Protein AF-A0A941EYW9-F1 (afdb_monomer_lite)

Foldseek 3Di:
DDDDDDDPDDPDDDPDPDPQPDAPCVVLVVLVVVLCCVLVVVVVVCVVPVHPPVVSVVSNVVSVVVSVVCCCVVPVVLVVQLVVQVVCVVVVNLPDARDQPDPYPSNVVRVVSNVVSVVSVVVVVVVVVVVVVVVVVVVVVVVVVVVVVD

Sequence (150 aa):
MSDGPARRRNPGKSPWGGARPFSIKTKLGALVVISVLITTGLSMIAVRTETELRFITVFSMIATLLITQFVAHSLTAPLDDMNAVARSISHGDYTRRVRENRRDELGDLAQTINAMADELEAQDRQRKELVANVSHELRTPIAGLRAVLE

pLDDT: mean 83.02, std 13.72, range [43.94, 97.94]

InterPro domains:
  IPR003660 HAMP domain [PF00672] (70-122)
  IPR003660 HAMP domain [PS50885] (73-125)
  IPR003660 HAMP domain [SM00304] (73-125)
  IPR003661 Signal transduction histidine kinase, dimerisation/phosphoacceptor domain [PF00512] (126-150)
  IPR003661 Signal transduction histidine kinase, dimerisation/phosphoacceptor domain [cd00082] (124-150)
  IPR036097 Signal transduction histidine kinase, dimerisation/phosphoacceptor domain superfamily [SSF47384] (109-149)
  IPR050398 Heme sensor protein HssS/ArlS-like [PTHR45528] (49-146)

Secondary structure (DSSP, 8-state):
--PPP---------SS----TT-HHHHHHHHHHHHHHHHHHHHHHHHHTT--THHHHHHHHHHHHHHHHHHIIIIIHHHHHHHHHHHHHHTT-TT--------SHHHHHHHHHHHHHHHHHHHHHHHHHHHHHHHHHHHHHHHHHHHTT-

Radius of gyration: 28.98 Å; chains: 1; bounding box: 73×26×86 Å

Structure (mmCIF, N/CA/C/O backbone):
data_AF-A0A941EYW9-F1
#
_entry.id   AF-A0A941EYW9-F1
#
loop_
_atom_site.group_PDB
_atom_site.id
_atom_site.type_symbol
_atom_site.label_atom_id
_atom_site.label_alt_id
_atom_site.label_comp_id
_atom_site.label_asym_id
_atom_site.label_entity_id
_atom_site.label_seq_id
_atom_site.pdbx_PDB_ins_code
_atom_site.Cartn_x
_atom_site.Cartn_y
_atom_site.Cartn_z
_atom_site.occupancy
_atom_site.B_iso_or_equiv
_atom_site.auth_seq_id
_atom_site.auth_comp_id
_atom_site.auth_asym_id
_atom_site.auth_atom_id
_atom_site.pdbx_PDB_model_num
ATOM 1 N N . MET A 1 1 ? -1.259 -17.499 44.584 1.00 43.94 1 MET A N 1
ATOM 2 C CA . MET A 1 1 ? -0.166 -17.360 43.599 1.00 43.94 1 MET A CA 1
ATOM 3 C C . MET A 1 1 ? -0.806 -17.447 42.222 1.00 43.94 1 MET A C 1
ATOM 5 O O . MET A 1 1 ? -1.260 -18.524 41.877 1.00 43.94 1 MET A O 1
ATOM 9 N N . SER A 1 2 ? -0.973 -16.327 41.517 1.00 46.50 2 SER A N 1
ATOM 10 C CA . SER A 1 2 ? -1.611 -16.276 40.193 1.00 46.50 2 SER A CA 1
ATOM 11 C C . SER A 1 2 ? -0.637 -15.623 39.226 1.00 46.50 2 SER A C 1
ATOM 13 O O . SER A 1 2 ? -0.130 -14.540 39.518 1.00 46.50 2 SER A O 1
ATOM 15 N N . ASP A 1 3 ? -0.372 -16.311 38.121 1.00 53.38 3 ASP A N 1
ATOM 16 C CA . ASP A 1 3 ? 0.538 -15.905 37.057 1.00 53.38 3 ASP A CA 1
ATOM 17 C C . ASP A 1 3 ? 0.177 -14.524 36.493 1.00 53.38 3 ASP A C 1
ATOM 19 O O . ASP A 1 3 ? -0.973 -14.243 36.156 1.00 53.38 3 ASP A O 1
ATOM 23 N N . GLY A 1 4 ? 1.179 -13.647 36.410 1.00 58.06 4 GLY A N 1
ATOM 24 C CA . GLY A 1 4 ? 1.069 -12.345 35.754 1.00 58.06 4 GLY A CA 1
ATOM 25 C C . GLY A 1 4 ? 1.233 -12.471 34.233 1.00 58.06 4 GLY A C 1
ATOM 26 O O . GLY A 1 4 ? 1.948 -13.359 33.764 1.00 58.06 4 GLY A O 1
ATOM 27 N N . PRO A 1 5 ? 0.618 -11.585 33.429 1.00 58.62 5 PRO A N 1
ATOM 28 C CA . PRO A 1 5 ? 0.673 -11.699 31.980 1.00 58.62 5 PRO A CA 1
ATOM 29 C C . PRO A 1 5 ? 2.080 -11.390 31.456 1.00 58.62 5 PRO A C 1
ATOM 31 O O . PRO A 1 5 ? 2.690 -10.363 31.769 1.00 58.62 5 PRO A O 1
ATOM 34 N N . ALA A 1 6 ? 2.584 -12.298 30.621 1.00 55.84 6 ALA A N 1
ATOM 35 C CA . ALA A 1 6 ? 3.850 -12.179 29.919 1.00 55.84 6 ALA A CA 1
ATOM 36 C C . ALA A 1 6 ? 3.881 -10.899 29.064 1.00 55.84 6 ALA A C 1
ATOM 38 O O . ALA A 1 6 ? 3.272 -10.821 27.995 1.00 55.84 6 ALA A O 1
ATOM 39 N N . ARG A 1 7 ? 4.632 -9.886 29.518 1.00 61.47 7 ARG A N 1
ATOM 40 C CA . ARG A 1 7 ? 5.001 -8.727 28.698 1.00 61.47 7 ARG A CA 1
ATOM 41 C C . ARG A 1 7 ? 5.787 -9.226 27.487 1.00 61.47 7 ARG A C 1
ATOM 43 O O . ARG A 1 7 ? 6.941 -9.634 27.622 1.00 61.47 7 ARG A O 1
ATOM 50 N N . ARG A 1 8 ? 5.177 -9.180 26.298 1.00 66.38 8 ARG A N 1
ATOM 51 C CA . ARG A 1 8 ? 5.889 -9.391 25.034 1.00 66.38 8 ARG A CA 1
ATOM 52 C C . ARG A 1 8 ? 6.980 -8.330 24.920 1.00 66.38 8 ARG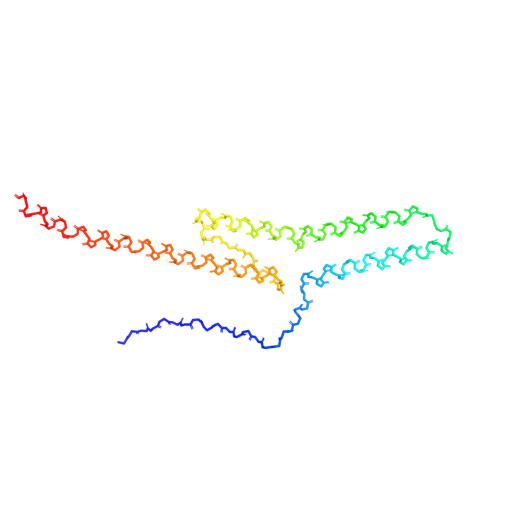 A C 1
ATOM 54 O O . ARG A 1 8 ? 6.726 -7.137 24.789 1.00 66.38 8 ARG A O 1
ATOM 61 N N . ARG A 1 9 ? 8.213 -8.801 25.061 1.00 57.66 9 ARG A N 1
ATOM 62 C CA . ARG A 1 9 ? 9.449 -8.034 24.979 1.00 57.66 9 ARG A CA 1
ATOM 63 C C . ARG A 1 9 ? 9.558 -7.493 23.553 1.00 57.66 9 ARG A C 1
ATOM 65 O O . ARG A 1 9 ? 9.705 -8.277 22.623 1.00 57.66 9 ARG A O 1
ATOM 72 N N . ASN A 1 10 ? 9.451 -6.179 23.383 1.00 53.59 10 ASN A N 1
ATOM 73 C CA . ASN A 1 10 ? 9.690 -5.520 22.103 1.00 53.59 10 ASN A CA 1
ATOM 74 C C . ASN A 1 10 ? 11.209 -5.569 21.828 1.00 53.59 10 ASN A C 1
ATOM 76 O O . ASN A 1 10 ? 11.962 -4.965 22.602 1.00 53.59 10 ASN A O 1
ATOM 80 N N . PRO A 1 11 ? 11.705 -6.338 20.840 1.00 53.22 11 PRO A N 1
ATOM 81 C CA . PRO A 1 11 ? 13.136 -6.429 20.595 1.00 53.22 11 PRO A CA 1
ATOM 82 C C . PRO A 1 11 ? 13.623 -5.100 20.014 1.00 53.22 11 PRO A C 1
ATOM 84 O O . PRO A 1 11 ? 13.008 -4.519 19.122 1.00 53.22 11 PRO A O 1
ATOM 87 N N . GLY A 1 12 ? 14.706 -4.591 20.598 1.00 50.25 12 GLY A N 1
ATOM 88 C CA . GLY A 1 12 ? 15.201 -3.239 20.384 1.00 50.25 12 GLY A CA 1
ATOM 89 C C . GLY A 1 12 ? 15.432 -2.882 18.917 1.00 50.25 12 GLY A C 1
ATOM 90 O O . GLY A 1 12 ? 15.950 -3.669 18.127 1.00 50.25 12 GLY A O 1
ATOM 91 N N . LYS A 1 13 ? 15.107 -1.630 18.585 1.00 57.91 13 LYS A N 1
ATOM 92 C CA . LYS A 1 13 ? 15.633 -0.956 17.398 1.00 57.91 13 LYS A CA 1
ATOM 93 C C . LYS A 1 13 ? 17.157 -0.889 17.551 1.00 57.91 13 LYS A C 1
ATOM 95 O O . LYS A 1 13 ? 17.657 -0.234 18.463 1.00 57.91 13 LYS A O 1
ATOM 100 N N . SER A 1 14 ? 17.888 -1.616 16.711 1.00 57.66 14 SER A N 1
ATOM 101 C CA . SER A 1 14 ? 19.353 -1.611 16.703 1.00 57.66 14 SER A CA 1
ATOM 102 C C . SER A 1 14 ? 19.902 -0.221 16.323 1.00 57.66 14 SER A C 1
ATOM 104 O O . SER A 1 14 ? 19.340 0.400 15.420 1.00 57.66 14 SER A O 1
ATOM 106 N N . PRO A 1 15 ? 21.014 0.260 16.922 1.00 51.81 15 PRO A N 1
ATOM 107 C CA . PRO A 1 15 ? 21.576 1.597 16.653 1.00 51.81 15 PRO A CA 1
ATOM 108 C C . PRO A 1 15 ? 22.239 1.736 15.276 1.00 51.81 15 PRO A C 1
ATOM 110 O O . PRO A 1 15 ? 22.499 2.841 14.809 1.00 51.81 15 PRO A O 1
ATOM 113 N N . TRP A 1 16 ? 22.530 0.614 14.623 1.00 50.59 16 TRP A N 1
ATOM 114 C CA . TRP A 1 16 ? 23.154 0.572 13.310 1.00 50.59 16 TRP A CA 1
ATOM 115 C C . TRP A 1 16 ? 22.047 0.469 12.267 1.00 50.59 16 TRP A C 1
ATOM 117 O O . TRP A 1 16 ? 21.485 -0.606 12.051 1.00 50.59 16 TRP A O 1
ATOM 127 N N . GLY A 1 17 ? 21.701 1.605 11.659 1.00 53.56 17 GLY A N 1
ATOM 128 C CA . GLY A 1 17 ? 20.811 1.690 10.504 1.00 53.56 17 GLY A CA 1
ATOM 129 C C . GLY A 1 17 ? 21.441 1.006 9.294 1.00 53.56 17 GLY A C 1
ATOM 130 O O . GLY A 1 17 ? 21.933 1.665 8.385 1.00 53.56 17 GLY A O 1
ATOM 131 N N . GLY A 1 18 ? 21.463 -0.326 9.306 1.00 53.12 18 GLY A N 1
ATOM 132 C CA . GLY A 1 18 ? 21.821 -1.130 8.152 1.00 53.12 18 GLY A CA 1
ATOM 133 C C . GLY A 1 18 ? 20.801 -0.855 7.060 1.00 53.12 18 GLY A C 1
ATOM 134 O O . GLY A 1 18 ? 19.617 -1.152 7.228 1.00 53.12 18 GLY A O 1
ATOM 135 N N . ALA A 1 19 ? 21.248 -0.247 5.962 1.00 54.91 19 ALA A N 1
ATOM 136 C CA . ALA A 1 19 ? 20.441 -0.100 4.766 1.00 54.91 19 ALA A CA 1
ATOM 137 C C . ALA A 1 19 ? 19.866 -1.477 4.415 1.00 54.91 19 ALA A C 1
ATOM 139 O O . ALA A 1 19 ? 20.610 -2.407 4.099 1.00 54.91 19 ALA A O 1
ATOM 140 N N . ARG A 1 20 ? 18.542 -1.634 4.537 1.00 66.75 20 ARG A N 1
ATOM 141 C CA . ARG A 1 20 ? 17.876 -2.879 4.162 1.00 66.75 20 ARG A CA 1
ATOM 142 C C . ARG A 1 20 ? 18.191 -3.111 2.682 1.00 66.75 20 ARG A C 1
ATOM 144 O O . ARG A 1 20 ? 17.820 -2.261 1.869 1.00 66.75 20 ARG A O 1
ATOM 151 N N . PRO A 1 21 ? 18.848 -4.223 2.304 1.00 56.88 21 PRO A N 1
ATOM 152 C CA . PRO A 1 21 ? 19.382 -4.400 0.950 1.00 56.88 21 PRO A CA 1
ATOM 153 C C . PRO A 1 21 ? 18.301 -4.381 -0.146 1.00 56.88 21 PRO A C 1
ATOM 155 O O 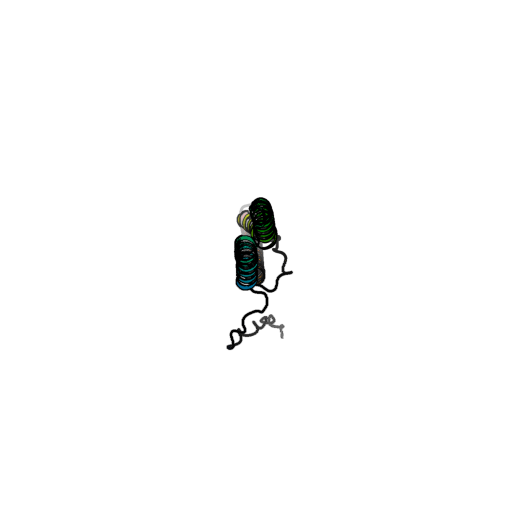. PRO A 1 21 ? 18.617 -4.222 -1.318 1.00 56.88 21 PRO A O 1
ATOM 158 N N . PHE A 1 22 ? 17.020 -4.486 0.228 1.00 65.06 22 PHE A N 1
ATOM 159 C CA . PHE A 1 22 ? 15.878 -4.523 -0.685 1.00 65.06 22 PHE A CA 1
ATOM 160 C C . PHE A 1 22 ? 14.846 -3.409 -0.456 1.00 65.06 22 PHE A C 1
ATOM 162 O O . PHE A 1 22 ? 13.665 -3.629 -0.720 1.00 65.06 22 PHE A O 1
ATOM 169 N N . SER A 1 23 ? 15.277 -2.223 -0.010 1.00 79.56 23 SER A N 1
ATOM 170 C CA . SER A 1 23 ? 14.434 -1.016 -0.005 1.00 79.56 23 SER A CA 1
ATOM 171 C C . SER A 1 23 ? 13.764 -0.790 -1.366 1.00 79.56 23 SER A C 1
ATOM 173 O O . SER A 1 23 ? 14.387 -0.936 -2.426 1.00 79.56 23 SER A O 1
ATOM 175 N N . ILE A 1 24 ? 12.491 -0.395 -1.350 1.00 82.50 24 ILE A N 1
ATOM 176 C CA . ILE A 1 24 ? 11.732 -0.089 -2.565 1.00 82.50 24 ILE A CA 1
ATOM 177 C C . ILE A 1 24 ? 12.350 1.080 -3.338 1.00 82.50 24 ILE A C 1
ATOM 179 O O . ILE A 1 24 ? 12.340 1.085 -4.569 1.00 82.50 24 ILE A O 1
ATOM 183 N N . LYS A 1 25 ? 12.981 2.019 -2.619 1.00 79.12 25 LYS A N 1
ATOM 184 C CA . LYS A 1 25 ? 13.712 3.153 -3.196 1.00 79.12 25 LYS A CA 1
ATOM 185 C C . LYS A 1 25 ? 14.912 2.673 -4.005 1.00 79.12 25 LYS A C 1
ATOM 187 O O . LYS A 1 25 ? 15.113 3.140 -5.121 1.00 79.12 25 LYS A O 1
ATOM 192 N N . THR A 1 26 ? 15.663 1.700 -3.485 1.00 83.50 26 THR A N 1
ATOM 193 C CA . THR A 1 26 ? 16.819 1.117 -4.183 1.00 83.50 26 THR A CA 1
ATOM 194 C C . THR A 1 26 ? 16.393 0.396 -5.458 1.00 83.50 26 THR A C 1
ATOM 196 O O . THR A 1 26 ? 17.031 0.563 -6.492 1.00 83.50 26 THR A O 1
ATOM 199 N N . LYS A 1 27 ? 15.286 -0.360 -5.420 1.00 82.62 27 LYS A N 1
ATOM 200 C CA . LYS A 1 27 ? 14.757 -1.061 -6.602 1.00 82.62 27 LYS A CA 1
ATOM 201 C C . LYS A 1 27 ? 14.312 -0.090 -7.698 1.00 82.62 27 LYS A C 1
ATOM 203 O O . LYS A 1 27 ? 14.696 -0.267 -8.850 1.00 82.62 27 LYS A O 1
ATOM 208 N N . LEU A 1 28 ? 13.548 0.945 -7.339 1.00 83.38 28 LEU A N 1
ATOM 209 C CA . LEU A 1 28 ? 13.124 1.986 -8.281 1.00 83.38 28 LEU A CA 1
ATOM 210 C C . LEU A 1 28 ? 14.315 2.755 -8.855 1.00 83.38 28 LEU A C 1
ATOM 212 O O . LEU A 1 28 ? 14.399 2.939 -10.066 1.00 83.38 28 LEU A O 1
ATOM 216 N N . GLY A 1 29 ? 15.247 3.170 -7.995 1.00 83.25 29 GLY A N 1
ATOM 217 C CA . GLY A 1 29 ? 16.442 3.900 -8.408 1.00 83.25 29 GLY A CA 1
ATOM 218 C C . GLY A 1 29 ? 17.298 3.089 -9.378 1.00 83.25 29 GLY A C 1
ATOM 219 O O . GLY A 1 29 ? 17.647 3.589 -10.442 1.00 83.25 29 GLY A O 1
ATOM 220 N N . ALA A 1 30 ? 17.569 1.819 -9.062 1.00 85.25 30 ALA A N 1
ATOM 221 C CA . ALA A 1 30 ? 18.318 0.929 -9.945 1.00 85.25 30 ALA A CA 1
ATOM 222 C C . ALA A 1 30 ? 17.610 0.729 -11.291 1.00 85.25 30 ALA A C 1
ATOM 224 O O . ALA A 1 30 ? 18.252 0.827 -12.330 1.00 85.25 30 ALA A O 1
ATOM 225 N N . LEU A 1 31 ? 16.291 0.510 -11.290 1.00 84.00 31 LEU A N 1
ATOM 226 C CA . LEU A 1 31 ? 15.499 0.341 -12.509 1.00 84.00 31 LEU A CA 1
ATOM 227 C C . LEU A 1 31 ? 15.569 1.582 -13.415 1.00 84.00 31 LEU A C 1
ATOM 229 O O . LEU A 1 31 ? 15.842 1.456 -14.608 1.00 84.00 31 LEU A O 1
ATOM 233 N N . VAL A 1 32 ? 15.378 2.779 -12.848 1.00 84.00 32 VAL A N 1
ATOM 234 C CA . VAL A 1 32 ? 15.470 4.041 -13.596 1.00 84.00 32 VAL A CA 1
ATOM 235 C C . VAL A 1 32 ? 16.883 4.232 -14.139 1.00 84.00 32 VAL A C 1
ATOM 237 O O . VAL A 1 32 ? 17.040 4.448 -15.337 1.00 84.00 32 VAL A O 1
ATOM 240 N N . VAL A 1 33 ? 17.916 4.077 -13.306 1.00 87.38 33 VAL A N 1
ATOM 241 C CA . VAL A 1 33 ? 19.317 4.220 -13.733 1.00 87.38 33 VAL A CA 1
ATOM 242 C C . VAL A 1 33 ? 19.657 3.234 -14.852 1.00 87.38 33 VAL A C 1
ATOM 244 O O . VAL A 1 33 ? 20.208 3.648 -15.866 1.00 87.38 33 VAL A O 1
ATOM 247 N N . ILE A 1 34 ? 19.273 1.961 -14.726 1.00 87.38 34 ILE A N 1
ATOM 248 C CA . ILE A 1 34 ? 19.482 0.945 -15.767 1.00 87.38 34 ILE A CA 1
ATOM 249 C C . ILE A 1 34 ? 18.771 1.353 -17.062 1.00 87.38 34 ILE A C 1
ATOM 251 O O . ILE A 1 34 ? 19.388 1.333 -18.124 1.00 87.38 34 ILE A O 1
ATOM 255 N N . SER A 1 35 ? 17.508 1.784 -16.993 1.00 82.94 35 SER A N 1
ATOM 256 C CA . SER A 1 35 ? 16.758 2.202 -18.185 1.00 82.94 35 SER A CA 1
ATOM 257 C C . SER A 1 35 ? 17.383 3.414 -18.886 1.00 82.94 35 SER A C 1
ATOM 259 O O . SER A 1 35 ? 17.476 3.437 -20.114 1.00 82.94 35 SER A O 1
ATOM 261 N N . VAL A 1 36 ? 17.881 4.388 -18.116 1.00 86.06 36 VAL A N 1
ATOM 262 C CA . VAL A 1 36 ? 18.540 5.590 -18.635 1.00 86.06 36 VAL A CA 1
ATOM 263 C C . VAL A 1 36 ? 19.891 5.236 -19.241 1.00 86.06 36 VAL A C 1
ATOM 265 O O . VAL A 1 36 ? 20.193 5.704 -20.335 1.00 86.06 36 VAL A O 1
ATOM 268 N N . LEU A 1 37 ? 20.685 4.381 -18.590 1.00 88.25 37 LEU A N 1
ATOM 269 C CA . LEU A 1 37 ? 21.973 3.924 -19.116 1.00 88.25 37 LEU A CA 1
ATOM 270 C C . LEU A 1 37 ? 21.802 3.145 -20.419 1.00 88.25 37 LEU A C 1
ATOM 272 O O . LEU A 1 37 ? 22.543 3.387 -21.368 1.00 88.25 37 LEU A O 1
ATOM 276 N N . ILE A 1 38 ? 20.801 2.264 -20.492 1.00 84.75 38 ILE A N 1
ATOM 277 C CA . ILE A 1 38 ? 20.494 1.526 -21.719 1.00 84.75 38 ILE A CA 1
ATOM 278 C C . ILE A 1 38 ? 20.058 2.497 -22.818 1.00 84.75 38 ILE A C 1
ATOM 280 O O . ILE A 1 38 ? 20.624 2.477 -23.906 1.00 84.75 38 ILE A O 1
ATOM 284 N N . THR A 1 39 ? 19.107 3.390 -22.535 1.00 82.00 39 THR A N 1
ATOM 285 C CA . THR A 1 39 ? 18.589 4.343 -23.532 1.00 82.00 39 THR A CA 1
ATOM 286 C C . THR A 1 39 ? 19.689 5.278 -24.035 1.00 82.00 39 THR A C 1
ATOM 288 O O . THR A 1 39 ? 19.844 5.472 -25.239 1.00 82.00 39 THR A O 1
ATOM 291 N N . THR A 1 40 ? 20.498 5.814 -23.123 1.00 85.56 40 THR A N 1
ATOM 292 C CA . THR A 1 40 ? 21.598 6.730 -23.450 1.00 85.56 40 THR A CA 1
ATOM 293 C C . THR A 1 40 ? 22.711 6.005 -24.200 1.00 85.56 40 THR A C 1
ATOM 295 O O . THR A 1 40 ? 23.211 6.520 -25.196 1.00 85.56 40 THR A O 1
ATOM 298 N N . GLY A 1 41 ? 23.072 4.791 -23.777 1.00 85.06 41 GLY A N 1
ATOM 299 C CA . GLY A 1 41 ? 24.086 3.973 -24.441 1.00 85.06 41 GLY A CA 1
ATOM 300 C C . GLY A 1 41 ? 23.678 3.582 -25.861 1.00 85.06 41 GLY A C 1
ATOM 301 O O . GLY A 1 41 ? 24.456 3.770 -26.795 1.00 85.06 41 GLY A O 1
ATOM 302 N N . LEU A 1 42 ? 22.433 3.126 -26.045 1.00 82.00 42 LEU A N 1
ATOM 303 C CA . LEU A 1 42 ? 21.874 2.826 -27.366 1.00 82.00 42 LEU A CA 1
ATOM 304 C C . LEU A 1 42 ? 21.834 4.073 -28.252 1.00 82.00 42 LEU A C 1
ATOM 306 O O . LEU A 1 42 ? 22.230 4.002 -29.412 1.00 82.00 42 LEU A O 1
ATOM 310 N N . SER A 1 43 ? 21.428 5.224 -27.705 1.00 80.62 43 SER A N 1
ATOM 311 C CA . SER A 1 43 ? 21.432 6.491 -28.440 1.00 80.62 43 SER A CA 1
ATOM 312 C C . SER A 1 43 ? 22.845 6.912 -28.856 1.00 80.62 43 SER A C 1
ATOM 314 O O . SER A 1 43 ? 23.035 7.392 -29.971 1.00 80.62 43 SER A O 1
ATOM 316 N N . MET A 1 44 ? 23.845 6.724 -27.990 1.00 81.56 44 MET A N 1
ATOM 317 C CA . MET A 1 44 ? 25.234 7.103 -28.264 1.00 81.56 44 MET A CA 1
ATOM 318 C C . MET A 1 44 ? 25.879 6.217 -29.338 1.00 81.56 44 MET A C 1
ATOM 320 O O . MET A 1 44 ? 26.632 6.721 -30.172 1.00 81.56 44 MET A O 1
ATOM 324 N N . ILE A 1 45 ? 25.574 4.914 -29.340 1.00 81.56 45 ILE A N 1
ATOM 325 C CA . ILE A 1 45 ? 26.026 3.975 -30.377 1.00 81.56 45 ILE A CA 1
ATOM 326 C C . ILE A 1 45 ? 25.320 4.275 -31.703 1.00 81.56 45 ILE A C 1
ATOM 328 O O . ILE A 1 45 ? 25.979 4.390 -32.731 1.00 81.56 45 ILE A O 1
ATOM 332 N N . ALA A 1 46 ? 24.001 4.482 -31.681 1.00 78.06 46 ALA A N 1
ATOM 333 C CA . ALA A 1 46 ? 23.213 4.704 -32.891 1.00 78.06 46 ALA A CA 1
ATOM 334 C C . ALA A 1 46 ? 23.649 5.953 -33.675 1.00 78.06 46 ALA A C 1
ATOM 336 O O . ALA A 1 46 ? 23.762 5.895 -34.898 1.00 78.06 46 ALA A O 1
ATOM 337 N N . VAL A 1 47 ? 23.975 7.051 -32.978 1.00 74.81 47 VAL A N 1
ATOM 338 C CA . VAL A 1 47 ? 24.492 8.286 -33.602 1.00 74.81 47 VAL A CA 1
ATOM 339 C C . VAL A 1 47 ? 25.869 8.074 -34.247 1.00 74.81 47 VAL A C 1
ATOM 341 O O . VAL A 1 47 ? 26.219 8.778 -35.188 1.00 74.81 47 VAL A O 1
ATOM 344 N N . ARG A 1 48 ? 26.658 7.097 -33.781 1.00 78.12 48 ARG A N 1
ATOM 345 C CA . ARG A 1 48 ? 27.967 6.765 -34.366 1.00 78.12 48 ARG A CA 1
ATOM 346 C C . ARG A 1 48 ? 27.897 5.765 -35.520 1.00 78.12 48 ARG A C 1
ATOM 348 O O . ARG A 1 48 ? 28.901 5.601 -36.207 1.00 78.12 48 ARG A O 1
ATOM 355 N N . THR A 1 49 ? 26.777 5.069 -35.713 1.00 72.94 49 THR A N 1
ATOM 356 C CA . THR A 1 49 ? 26.708 3.887 -36.592 1.00 72.94 49 THR A CA 1
ATOM 357 C C . THR A 1 49 ? 25.626 3.993 -37.676 1.00 72.94 49 THR A C 1
ATOM 359 O O . THR A 1 49 ? 25.189 2.965 -38.175 1.00 72.94 49 THR A O 1
ATOM 362 N N . GLU A 1 50 ? 25.178 5.195 -38.076 1.00 71.56 50 GLU A N 1
ATOM 363 C CA . GLU A 1 50 ? 24.124 5.379 -39.111 1.00 71.56 50 GLU A CA 1
ATOM 364 C C . GLU A 1 50 ? 22.896 4.469 -38.860 1.00 71.56 50 GLU A C 1
ATOM 366 O O . GLU A 1 50 ? 22.253 3.953 -39.773 1.00 71.56 50 GLU A O 1
ATOM 371 N N . THR A 1 51 ? 22.609 4.168 -37.589 1.00 68.75 51 THR A N 1
ATOM 372 C CA . THR A 1 51 ? 21.575 3.195 -37.232 1.00 68.75 51 THR A CA 1
ATOM 373 C C . THR A 1 51 ? 20.218 3.881 -37.303 1.00 68.75 51 THR A C 1
ATOM 375 O O . THR A 1 51 ? 20.046 4.967 -36.750 1.00 68.75 51 THR A O 1
ATOM 378 N N . GLU A 1 52 ? 19.232 3.259 -37.956 1.00 73.31 52 GLU A N 1
ATOM 379 C CA . GLU A 1 52 ? 17.904 3.859 -38.115 1.00 73.31 52 GLU A CA 1
ATOM 380 C C . GLU A 1 52 ? 17.269 4.206 -36.754 1.00 73.31 52 GLU A C 1
ATOM 382 O O . GLU A 1 52 ? 17.076 3.335 -35.897 1.00 73.31 52 GLU A O 1
ATOM 387 N N . LEU A 1 53 ? 16.859 5.472 -36.586 1.00 73.94 53 LEU A N 1
ATOM 388 C CA . LEU A 1 53 ? 16.212 6.026 -35.380 1.00 73.94 53 LEU A CA 1
ATOM 389 C C . LEU A 1 53 ? 15.021 5.191 -34.868 1.00 73.94 53 LEU A C 1
ATOM 391 O O . LEU A 1 53 ? 14.668 5.250 -33.687 1.00 73.94 53 LEU A O 1
ATOM 395 N N . ARG A 1 54 ? 14.422 4.371 -35.741 1.00 78.88 54 ARG A N 1
ATOM 396 C CA . ARG A 1 54 ? 13.325 3.446 -35.433 1.00 78.88 54 ARG A CA 1
ATOM 397 C C . ARG A 1 54 ? 13.649 2.526 -34.250 1.00 78.88 54 ARG A C 1
ATOM 399 O O . ARG A 1 54 ? 12.810 2.385 -33.363 1.00 78.88 54 ARG A O 1
ATOM 406 N N . PHE A 1 55 ? 14.859 1.970 -34.158 1.00 77.50 55 PHE A N 1
ATOM 407 C CA . PHE A 1 55 ? 15.203 1.037 -33.074 1.00 77.50 55 PHE A CA 1
ATOM 408 C C . PHE A 1 55 ? 15.225 1.697 -31.690 1.00 77.50 55 PHE A C 1
ATOM 410 O O . PHE A 1 55 ? 14.742 1.106 -30.725 1.00 77.50 55 PHE A O 1
ATOM 417 N N . ILE A 1 56 ? 15.713 2.939 -31.594 1.00 79.25 56 ILE A N 1
ATOM 418 C CA . ILE A 1 56 ? 15.767 3.690 -30.330 1.00 79.25 56 ILE A CA 1
ATOM 419 C C . ILE A 1 56 ? 14.351 3.929 -29.800 1.00 79.25 56 ILE A C 1
ATOM 421 O O . ILE A 1 56 ? 14.079 3.707 -28.620 1.00 79.25 56 ILE A O 1
ATOM 425 N N . THR A 1 57 ? 13.434 4.349 -30.678 1.00 81.88 57 THR A N 1
ATOM 426 C CA . THR A 1 57 ? 12.043 4.631 -30.289 1.00 81.88 57 THR A CA 1
ATOM 427 C C . THR A 1 57 ? 11.320 3.381 -29.791 1.00 81.88 57 THR A C 1
ATOM 429 O O . THR A 1 57 ? 10.662 3.431 -28.753 1.00 81.88 57 THR A O 1
ATOM 432 N N . VAL A 1 58 ? 11.514 2.238 -30.460 1.00 85.81 58 VAL A N 1
ATOM 433 C CA . VAL A 1 58 ? 10.943 0.952 -30.035 1.00 85.81 58 VAL A CA 1
ATOM 434 C C . VAL A 1 58 ? 11.509 0.531 -28.680 1.00 85.81 58 VAL A C 1
ATOM 436 O O . VAL A 1 58 ? 10.750 0.155 -27.788 1.00 85.81 58 VAL A O 1
ATOM 439 N N . PHE A 1 59 ? 12.825 0.649 -28.482 1.00 83.25 59 PHE A N 1
ATOM 440 C CA . PHE A 1 59 ? 13.460 0.265 -27.223 1.00 83.25 59 PHE A CA 1
ATOM 441 C C . PHE A 1 59 ? 13.011 1.149 -26.051 1.00 83.25 59 PHE A C 1
ATOM 443 O O . PHE A 1 59 ? 12.701 0.642 -24.975 1.00 83.25 59 PHE A O 1
ATOM 450 N N . SER A 1 60 ? 12.909 2.462 -26.271 1.00 83.19 60 SER A N 1
ATOM 451 C CA . SER A 1 60 ? 12.407 3.420 -25.277 1.00 83.19 60 SER A CA 1
ATOM 452 C C . SER A 1 60 ? 10.950 3.138 -24.883 1.00 83.19 60 SER A C 1
ATOM 454 O O . SER A 1 60 ? 10.596 3.155 -23.699 1.00 83.19 60 SER A O 1
ATOM 456 N N . MET A 1 61 ? 10.105 2.795 -25.862 1.00 88.94 61 MET A N 1
ATOM 457 C CA . MET A 1 61 ? 8.709 2.426 -25.616 1.00 88.94 61 MET A CA 1
ATOM 458 C C . MET A 1 61 ? 8.600 1.144 -24.781 1.00 88.94 61 MET A C 1
ATOM 460 O O . MET A 1 61 ? 7.840 1.103 -23.812 1.00 88.94 61 MET A O 1
ATOM 464 N N . ILE A 1 62 ? 9.408 0.125 -25.094 1.00 88.62 62 ILE A N 1
ATOM 465 C CA . ILE A 1 62 ? 9.487 -1.113 -24.305 1.00 88.62 62 ILE A CA 1
ATOM 466 C C . ILE A 1 62 ? 9.982 -0.819 -22.886 1.00 88.62 62 ILE A C 1
ATOM 468 O O . ILE A 1 62 ? 9.383 -1.291 -21.922 1.00 88.62 62 ILE A O 1
ATOM 472 N N . ALA A 1 63 ? 11.037 -0.014 -22.734 1.00 85.50 63 ALA A N 1
ATOM 473 C CA . ALA A 1 63 ? 11.569 0.350 -21.425 1.00 85.50 63 ALA A CA 1
ATOM 474 C C . ALA A 1 63 ? 10.510 1.055 -20.564 1.00 85.50 63 ALA A C 1
ATOM 476 O O . ALA A 1 63 ? 10.337 0.706 -19.398 1.00 85.50 63 ALA A O 1
ATOM 477 N N . THR A 1 64 ? 9.745 1.980 -21.148 1.00 88.75 64 THR A N 1
ATOM 478 C CA . THR A 1 64 ? 8.661 2.681 -20.448 1.00 88.75 64 THR A CA 1
ATOM 479 C C . THR A 1 64 ? 7.566 1.711 -20.009 1.00 88.75 64 THR A C 1
ATOM 481 O O . THR A 1 64 ? 7.181 1.722 -18.842 1.00 88.75 64 THR A O 1
ATOM 484 N N . LEU A 1 65 ? 7.116 0.814 -20.894 1.00 91.88 65 LEU A N 1
ATOM 485 C CA . LEU A 1 65 ? 6.135 -0.223 -20.555 1.00 91.88 65 LEU A CA 1
ATOM 486 C C . LEU A 1 65 ? 6.611 -1.118 -19.401 1.00 91.88 65 LEU A C 1
ATOM 488 O O . LEU A 1 65 ? 5.843 -1.391 -18.477 1.00 91.88 65 LEU A O 1
ATOM 492 N N . LEU A 1 66 ? 7.880 -1.536 -19.418 1.00 88.25 66 LEU A N 1
ATOM 493 C CA . LEU A 1 66 ? 8.470 -2.347 -18.351 1.00 88.25 66 LEU A CA 1
ATOM 494 C C . LEU A 1 66 ? 8.511 -1.596 -17.018 1.00 88.25 66 LEU A C 1
ATOM 496 O O . LEU A 1 66 ? 8.168 -2.173 -15.986 1.00 88.25 66 LEU A O 1
ATOM 500 N N . ILE A 1 67 ? 8.888 -0.316 -17.031 1.00 87.38 67 ILE A N 1
ATOM 501 C CA . ILE A 1 67 ? 8.914 0.515 -15.823 1.00 87.38 67 ILE A CA 1
ATOM 502 C C . ILE A 1 67 ? 7.506 0.675 -15.254 1.00 87.38 67 ILE A C 1
ATOM 504 O O . ILE A 1 67 ? 7.298 0.441 -14.063 1.00 87.38 67 ILE A O 1
ATOM 508 N N . THR A 1 68 ? 6.530 1.026 -16.093 1.00 90.19 68 THR A N 1
ATOM 509 C CA . THR A 1 68 ? 5.132 1.178 -15.677 1.00 90.19 68 THR A CA 1
ATOM 510 C C . THR A 1 68 ? 4.603 -0.110 -15.055 1.00 90.19 68 THR A C 1
ATOM 512 O O . THR A 1 68 ? 4.055 -0.081 -13.952 1.00 90.19 68 THR A O 1
ATOM 515 N N . GLN A 1 69 ? 4.827 -1.251 -15.712 1.00 90.31 69 GLN A N 1
ATOM 516 C CA . GLN A 1 69 ? 4.377 -2.547 -15.209 1.00 90.31 69 GLN A CA 1
ATOM 517 C C . GLN A 1 69 ? 5.057 -2.917 -13.885 1.00 90.31 69 GLN A C 1
ATOM 519 O O . GLN A 1 69 ? 4.402 -3.424 -12.969 1.00 90.31 69 GLN A O 1
ATOM 524 N N . PHE A 1 70 ? 6.354 -2.625 -13.759 1.00 88.50 70 PHE A N 1
ATOM 525 C CA . PHE A 1 70 ? 7.112 -2.844 -12.534 1.00 88.50 70 PHE A CA 1
ATOM 526 C C . PHE A 1 70 ? 6.566 -2.017 -11.367 1.00 88.50 70 PHE A C 1
ATOM 528 O O . PHE A 1 70 ? 6.366 -2.564 -10.281 1.00 88.50 70 PHE A O 1
ATOM 535 N N . VAL A 1 71 ? 6.302 -0.723 -11.577 1.00 88.38 71 VAL A N 1
ATOM 536 C CA . VAL A 1 71 ? 5.736 0.169 -10.551 1.00 88.38 71 VAL A CA 1
ATOM 537 C C . VAL A 1 71 ? 4.348 -0.311 -10.130 1.00 88.38 71 VAL A C 1
ATOM 539 O O . VAL A 1 71 ? 4.096 -0.445 -8.931 1.00 88.38 71 VAL A O 1
ATOM 542 N N . ALA A 1 72 ? 3.487 -0.650 -11.092 1.00 89.75 72 ALA A N 1
ATOM 543 C CA . ALA A 1 72 ? 2.137 -1.133 -10.817 1.00 89.75 72 ALA A CA 1
ATOM 544 C C . ALA A 1 72 ? 2.135 -2.371 -9.899 1.00 89.75 72 ALA A C 1
ATOM 546 O O . ALA A 1 72 ? 1.405 -2.409 -8.911 1.00 89.75 72 ALA A O 1
ATOM 547 N N . HIS A 1 73 ? 3.002 -3.353 -10.165 1.00 89.19 73 HIS A N 1
ATOM 548 C CA . HIS A 1 73 ? 3.060 -4.590 -9.375 1.00 89.19 73 HIS A CA 1
ATOM 549 C C . HIS A 1 73 ? 3.859 -4.447 -8.073 1.00 89.19 73 HIS A C 1
ATOM 551 O O . HIS A 1 73 ? 3.551 -5.099 -7.077 1.00 89.19 73 HIS A O 1
ATOM 557 N N . SER A 1 74 ? 4.897 -3.607 -8.058 1.00 86.12 74 SER A N 1
ATOM 558 C CA . SER A 1 74 ? 5.801 -3.492 -6.907 1.00 86.12 74 SER A CA 1
ATOM 559 C C . SER A 1 74 ? 5.315 -2.503 -5.850 1.00 86.12 74 SER A C 1
ATOM 561 O O . SER A 1 74 ? 5.702 -2.648 -4.686 1.00 86.12 74 SER A O 1
ATOM 563 N N . LEU A 1 75 ? 4.500 -1.515 -6.235 1.00 89.06 75 LEU A N 1
ATOM 564 C CA . LEU A 1 75 ? 4.004 -0.439 -5.370 1.00 89.06 75 LEU A CA 1
ATOM 565 C C . LEU A 1 75 ? 2.484 -0.367 -5.366 1.00 89.06 75 LEU A C 1
ATOM 567 O O . LEU A 1 75 ? 1.890 -0.522 -4.305 1.00 89.06 75 LEU A O 1
ATOM 571 N N . THR A 1 76 ? 1.870 -0.142 -6.529 1.00 92.69 76 THR A N 1
ATOM 572 C CA . THR A 1 76 ? 0.447 0.212 -6.611 1.00 92.69 76 THR A CA 1
ATOM 573 C C . THR A 1 76 ? -0.451 -0.903 -6.086 1.00 92.69 76 THR A C 1
ATOM 575 O O . THR A 1 76 ? -1.195 -0.668 -5.143 1.00 92.69 76 THR A O 1
ATOM 578 N N . ALA A 1 77 ? -0.323 -2.130 -6.599 1.00 92.00 77 ALA A N 1
ATOM 579 C CA . ALA A 1 77 ? -1.153 -3.252 -6.153 1.00 92.00 77 ALA A CA 1
ATOM 580 C C . ALA A 1 77 ? -1.027 -3.545 -4.635 1.00 92.00 77 ALA A C 1
ATOM 582 O O . ALA A 1 77 ? -2.048 -3.629 -3.958 1.00 92.00 77 ALA A O 1
ATOM 583 N N . PRO A 1 78 ? 0.184 -3.618 -4.045 1.00 91.94 78 PRO A N 1
ATOM 584 C CA . PRO A 1 78 ? 0.346 -3.739 -2.594 1.00 91.94 78 PRO A CA 1
ATOM 585 C C . PRO A 1 78 ? -0.271 -2.590 -1.783 1.00 91.94 78 PRO A C 1
ATOM 587 O O . PRO A 1 78 ? -0.792 -2.825 -0.694 1.00 91.94 78 PRO A O 1
ATOM 590 N N . LEU A 1 79 ? -0.191 -1.351 -2.280 1.00 94.44 79 LEU A N 1
ATOM 591 C CA . LEU A 1 79 ? -0.792 -0.192 -1.618 1.00 94.44 79 LEU A CA 1
ATOM 592 C C . LEU A 1 79 ? -2.321 -0.228 -1.690 1.00 94.44 79 LEU A C 1
ATOM 594 O O . LEU A 1 79 ? -2.975 0.109 -0.705 1.00 94.44 79 LEU A O 1
ATOM 598 N N . ASP A 1 80 ? -2.887 -0.678 -2.808 1.00 95.44 80 ASP A N 1
ATOM 599 C CA . ASP A 1 80 ? -4.329 -0.879 -2.949 1.00 95.44 80 ASP A CA 1
ATOM 600 C C . ASP A 1 80 ? -4.834 -1.978 -2.004 1.00 95.44 80 ASP A C 1
ATOM 602 O O . ASP A 1 80 ? -5.837 -1.778 -1.315 1.00 95.44 80 ASP A O 1
ATOM 606 N N . ASP A 1 81 ? -4.102 -3.090 -1.880 1.00 94.31 81 ASP A N 1
ATOM 607 C CA . ASP A 1 81 ? -4.401 -4.154 -0.912 1.00 94.31 81 ASP A CA 1
ATOM 608 C C . ASP A 1 81 ? -4.392 -3.621 0.532 1.00 94.31 81 ASP A C 1
ATOM 610 O O . ASP A 1 81 ? -5.315 -3.874 1.313 1.00 94.31 81 ASP A O 1
ATOM 614 N N . MET A 1 82 ? -3.368 -2.843 0.895 1.00 96.25 82 MET A N 1
ATOM 615 C CA . MET A 1 82 ? -3.278 -2.191 2.207 1.00 96.25 82 MET A CA 1
ATOM 616 C C . MET A 1 82 ? -4.432 -1.222 2.448 1.00 96.25 82 MET 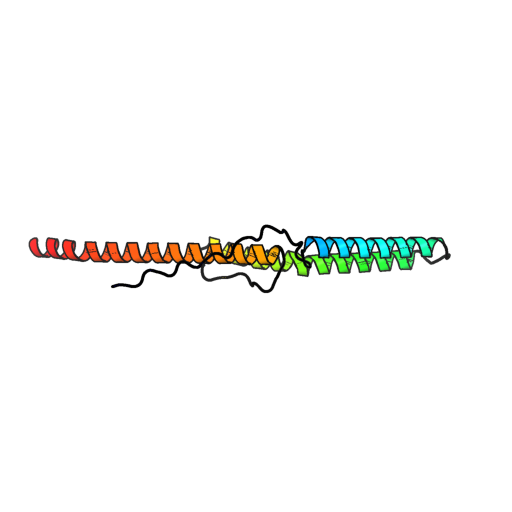A C 1
ATOM 618 O O . MET A 1 82 ? -5.009 -1.212 3.534 1.00 96.25 82 MET A O 1
ATOM 622 N N . ASN A 1 83 ? -4.791 -0.427 1.442 1.00 97.44 83 ASN A N 1
ATOM 623 C CA . ASN A 1 83 ? -5.901 0.514 1.512 1.00 97.44 83 ASN A CA 1
ATOM 624 C C . ASN A 1 83 ? -7.241 -0.216 1.685 1.00 97.44 83 ASN A C 1
ATOM 626 O O . ASN A 1 83 ? -8.087 0.222 2.462 1.00 97.44 83 ASN A O 1
ATOM 630 N N . ALA A 1 84 ? -7.428 -1.361 1.026 1.00 97.12 84 ALA A N 1
ATOM 631 C CA . ALA A 1 84 ? -8.616 -2.190 1.197 1.00 97.12 84 ALA A CA 1
ATOM 632 C C . ALA A 1 84 ? -8.744 -2.722 2.635 1.00 97.12 84 ALA A C 1
ATOM 634 O O . ALA A 1 84 ? -9.839 -2.696 3.199 1.00 97.12 84 ALA A O 1
ATOM 635 N N . VAL A 1 85 ? -7.638 -3.152 3.253 1.00 97.31 85 VAL A N 1
ATOM 636 C CA . VAL A 1 85 ? -7.617 -3.582 4.665 1.00 97.31 85 VAL A CA 1
ATOM 637 C C . VAL A 1 85 ? -7.830 -2.402 5.617 1.00 97.31 85 VAL A C 1
ATOM 639 O O . VAL A 1 85 ? -8.639 -2.484 6.536 1.00 97.31 85 VAL A O 1
ATOM 642 N N . ALA A 1 86 ? -7.168 -1.268 5.390 1.00 97.31 86 ALA A N 1
ATOM 643 C CA . ALA A 1 86 ?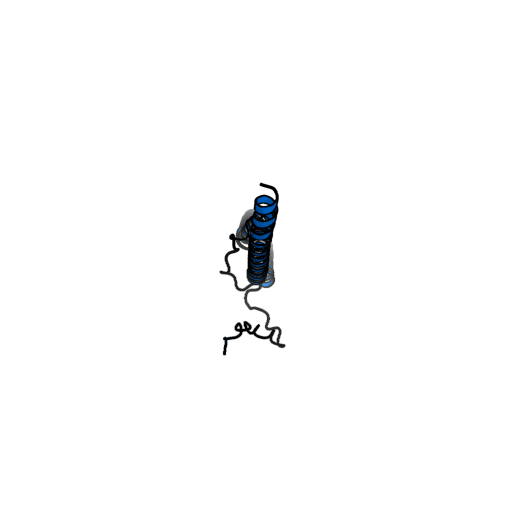 -7.376 -0.068 6.199 1.00 97.31 86 ALA A CA 1
ATOM 644 C C . ALA A 1 86 ? -8.837 0.408 6.135 1.00 97.31 86 ALA A C 1
ATOM 646 O O . ALA A 1 86 ? -9.423 0.790 7.148 1.00 97.31 86 ALA A O 1
ATOM 647 N N . ARG A 1 87 ? -9.461 0.316 4.955 1.00 97.94 87 ARG A N 1
ATOM 648 C CA . ARG A 1 87 ? -10.878 0.622 4.769 1.00 97.94 87 ARG A CA 1
ATOM 649 C C . ARG A 1 87 ? -11.778 -0.381 5.487 1.00 97.94 87 ARG A C 1
ATOM 651 O O . ARG A 1 87 ? -12.770 0.043 6.061 1.00 97.94 87 ARG A O 1
ATOM 658 N N . SER A 1 88 ? -11.477 -1.679 5.510 1.00 97.50 88 SER A N 1
ATOM 659 C CA . SER A 1 88 ? -12.292 -2.616 6.302 1.00 97.50 88 SER A CA 1
ATOM 660 C C . SER A 1 88 ? -12.200 -2.318 7.802 1.00 97.50 88 SER A C 1
ATOM 662 O O . SER A 1 88 ? -13.229 -2.267 8.473 1.00 97.50 88 SER A O 1
ATOM 664 N N . ILE A 1 89 ? -10.998 -1.996 8.295 1.00 97.50 89 ILE A N 1
ATOM 665 C CA . ILE A 1 89 ? -10.768 -1.563 9.682 1.00 97.50 89 ILE A CA 1
ATOM 666 C C . ILE A 1 89 ? -11.583 -0.301 9.995 1.00 97.50 89 ILE A C 1
ATOM 668 O O . ILE A 1 89 ? -12.246 -0.240 11.028 1.00 97.50 89 ILE A O 1
ATOM 672 N N . SER A 1 90 ? -11.616 0.687 9.091 1.00 96.75 90 SER A N 1
ATOM 673 C CA . SER A 1 90 ? -12.399 1.915 9.299 1.00 96.75 90 SER A CA 1
ATOM 674 C C . SER A 1 90 ? -13.912 1.674 9.362 1.00 96.75 90 SER A C 1
ATOM 676 O O . SER A 1 90 ? -14.633 2.501 9.908 1.00 96.75 90 SER A O 1
ATOM 678 N N . HIS A 1 91 ? -14.397 0.562 8.803 1.00 96.88 91 HIS A N 1
ATOM 679 C CA . HIS A 1 91 ? -15.801 0.142 8.872 1.00 96.88 91 HIS A CA 1
ATOM 680 C C . HIS A 1 91 ? -16.077 -0.825 10.039 1.00 96.88 91 HIS A C 1
ATOM 682 O O . HIS A 1 91 ? -17.181 -1.356 10.140 1.00 96.88 91 HIS A O 1
ATOM 688 N N . GLY A 1 92 ? -15.103 -1.043 10.931 1.00 95.31 92 GLY A N 1
ATOM 689 C CA . GLY A 1 92 ? -15.251 -1.863 12.136 1.00 95.31 92 GLY A CA 1
ATOM 690 C C . GLY A 1 92 ? -14.899 -3.342 11.963 1.00 95.31 92 GLY A C 1
ATOM 691 O O . GLY A 1 92 ? -15.004 -4.100 12.925 1.00 95.31 92 GLY A O 1
ATOM 692 N N . ASP A 1 93 ? -14.459 -3.773 10.777 1.00 96.69 93 ASP A N 1
ATOM 693 C CA . ASP A 1 93 ? -13.908 -5.117 10.592 1.00 96.69 93 ASP A CA 1
ATOM 694 C C . ASP A 1 93 ? -12.415 -5.122 10.942 1.00 96.69 93 ASP A C 1
ATOM 696 O O . ASP A 1 93 ? -11.537 -4.934 10.092 1.00 96.69 93 ASP A O 1
ATOM 700 N N . TYR A 1 94 ? -12.143 -5.349 12.228 1.00 96.25 94 TYR A N 1
ATOM 701 C CA . TYR A 1 94 ? -10.794 -5.458 12.778 1.00 96.25 94 TYR A CA 1
ATOM 702 C C . TYR A 1 94 ? -10.175 -6.842 12.600 1.00 96.25 94 TYR A C 1
ATOM 704 O O . TYR A 1 94 ? -9.119 -7.072 13.164 1.00 96.25 94 TYR A O 1
ATOM 712 N N . THR A 1 95 ? -10.784 -7.775 11.857 1.00 94.81 95 THR A N 1
ATOM 713 C CA . THR A 1 95 ? -10.245 -9.141 11.675 1.00 94.81 95 THR A CA 1
ATOM 714 C C . THR A 1 95 ? -9.366 -9.277 10.432 1.00 94.81 95 THR A C 1
ATOM 716 O O . THR A 1 95 ? -8.531 -10.179 10.336 1.00 94.81 95 THR A O 1
ATOM 719 N N . ARG A 1 96 ? -9.509 -8.356 9.473 1.00 95.44 96 ARG A N 1
ATOM 720 C CA . ARG A 1 96 ? -8.677 -8.320 8.267 1.00 95.44 96 ARG A CA 1
ATOM 721 C C . ARG A 1 96 ? -7.242 -7.904 8.581 1.00 95.44 96 ARG A C 1
ATOM 723 O O . ARG A 1 96 ? -6.987 -7.092 9.469 1.00 95.44 96 ARG A O 1
ATOM 730 N N . ARG A 1 97 ? -6.291 -8.473 7.836 1.00 95.94 97 ARG A N 1
ATOM 731 C CA . ARG A 1 97 ? -4.849 -8.226 7.978 1.00 95.94 97 ARG A CA 1
ATOM 732 C C . ARG A 1 97 ? -4.193 -8.064 6.611 1.00 95.94 97 ARG A C 1
ATOM 734 O O . ARG A 1 97 ? -4.610 -8.678 5.629 1.00 95.94 97 ARG A O 1
ATOM 741 N N . VAL A 1 98 ? -3.148 -7.248 6.563 1.00 96.12 98 VAL A N 1
ATOM 742 C CA . VAL A 1 98 ? -2.258 -7.097 5.409 1.00 96.12 98 VAL A CA 1
ATOM 743 C C . VAL A 1 98 ? -1.264 -8.261 5.386 1.00 96.12 98 VAL A C 1
ATOM 745 O O . VAL A 1 98 ? -0.778 -8.698 6.427 1.00 96.12 98 VAL A O 1
ATOM 748 N N . ARG A 1 99 ? -0.931 -8.765 4.192 1.00 91.62 99 ARG A N 1
ATOM 749 C CA . ARG A 1 99 ? 0.076 -9.825 4.006 1.00 91.62 99 ARG A CA 1
ATOM 750 C C . ARG A 1 99 ? 1.496 -9.324 4.310 1.00 91.62 99 ARG A C 1
ATOM 752 O O . ARG A 1 99 ? 1.937 -8.335 3.734 1.00 91.62 99 ARG A O 1
ATOM 759 N N . GLU A 1 100 ? 2.251 -10.070 5.118 1.00 85.00 100 GLU A N 1
ATOM 760 C CA . GLU A 1 100 ? 3.591 -9.686 5.613 1.00 85.00 100 GLU A CA 1
ATOM 761 C C . GLU A 1 100 ? 4.768 -10.327 4.848 1.00 85.00 100 GLU A C 1
ATOM 763 O O . GLU A 1 100 ? 5.851 -10.548 5.384 1.00 85.00 100 GLU A O 1
ATOM 768 N N . ASN A 1 101 ? 4.610 -10.629 3.559 1.00 84.75 101 ASN A N 1
ATOM 769 C CA . ASN A 1 101 ? 5.652 -11.340 2.801 1.00 84.75 101 ASN A CA 1
ATOM 770 C C . ASN A 1 101 ? 6.802 -10.433 2.312 1.00 84.75 101 ASN A C 1
ATOM 772 O O . ASN A 1 101 ? 7.663 -10.882 1.552 1.00 84.75 101 ASN A O 1
ATOM 776 N N . ARG A 1 102 ? 6.833 -9.157 2.716 1.00 84.56 102 ARG A N 1
ATOM 777 C CA . ARG A 1 102 ? 7.805 -8.162 2.240 1.00 84.56 102 ARG A CA 1
ATOM 778 C C . ARG A 1 102 ? 8.770 -7.749 3.344 1.00 84.56 102 ARG A C 1
ATOM 780 O O . ARG A 1 102 ? 8.384 -7.580 4.490 1.00 84.56 102 ARG A O 1
ATOM 787 N N . ARG A 1 103 ? 10.037 -7.547 2.972 1.00 86.25 103 ARG A N 1
ATOM 788 C CA . ARG A 1 103 ? 11.124 -7.105 3.870 1.00 86.25 103 ARG A CA 1
ATOM 789 C C . ARG A 1 103 ? 11.643 -5.710 3.508 1.00 86.25 103 ARG A C 1
ATOM 791 O O . ARG A 1 103 ? 12.838 -5.435 3.596 1.00 86.25 103 ARG A O 1
ATOM 798 N N . ASP A 1 104 ? 10.745 -4.856 3.040 1.00 88.25 104 ASP A N 1
ATOM 799 C CA . ASP A 1 104 ? 11.002 -3.472 2.646 1.00 88.25 104 ASP A CA 1
ATOM 800 C C . ASP A 1 104 ? 10.090 -2.517 3.430 1.00 88.25 104 ASP A C 1
ATOM 802 O O . ASP A 1 104 ? 9.447 -2.922 4.398 1.00 88.25 104 ASP A O 1
ATOM 806 N N . GLU A 1 105 ? 10.055 -1.245 3.044 1.00 89.19 105 GLU A N 1
ATOM 807 C CA . GLU A 1 105 ? 9.249 -0.217 3.708 1.00 89.19 105 GLU A CA 1
ATOM 808 C C . GLU A 1 105 ? 7.748 -0.531 3.681 1.00 89.19 105 GLU A C 1
ATOM 810 O O . GLU A 1 105 ? 7.029 -0.183 4.615 1.00 89.19 105 GLU A O 1
ATOM 815 N N . LEU A 1 106 ? 7.265 -1.213 2.636 1.00 91.50 106 LEU A N 1
ATOM 816 C CA . LEU A 1 106 ? 5.875 -1.663 2.581 1.00 91.50 106 LEU A CA 1
ATOM 817 C C . LEU A 1 106 ? 5.638 -2.828 3.551 1.00 91.50 106 LEU A C 1
ATOM 819 O O . LEU A 1 106 ? 4.576 -2.908 4.154 1.00 91.50 106 LEU A O 1
ATOM 823 N N . GLY A 1 107 ? 6.631 -3.692 3.771 1.00 92.12 107 GLY A N 1
ATOM 824 C CA . GLY A 1 107 ? 6.582 -4.690 4.846 1.00 92.12 107 GLY A CA 1
ATOM 825 C C . GLY A 1 107 ? 6.435 -4.063 6.237 1.00 92.12 107 GLY A C 1
ATOM 826 O O . GLY A 1 107 ? 5.590 -4.491 7.019 1.00 92.12 107 GLY A O 1
ATOM 827 N N . ASP A 1 108 ? 7.190 -2.999 6.521 1.00 91.75 108 ASP A N 1
ATOM 828 C CA . ASP A 1 108 ? 7.071 -2.266 7.793 1.00 91.75 108 ASP A CA 1
ATOM 829 C C . ASP A 1 108 ? 5.694 -1.606 7.952 1.00 91.75 108 ASP A C 1
ATOM 831 O O . ASP A 1 108 ? 5.109 -1.600 9.040 1.00 91.75 108 ASP A O 1
ATOM 835 N N . LEU A 1 109 ? 5.152 -1.065 6.857 1.00 94.00 109 LEU A N 1
ATOM 836 C CA . LEU A 1 109 ? 3.807 -0.502 6.846 1.00 94.00 109 LEU A CA 1
ATOM 837 C C . LEU A 1 109 ? 2.744 -1.582 7.092 1.00 94.00 109 LEU A C 1
ATOM 839 O O . LEU A 1 109 ? 1.835 -1.354 7.887 1.00 94.00 109 LEU A O 1
ATOM 843 N N . ALA A 1 110 ? 2.879 -2.760 6.473 1.00 95.75 110 ALA A N 1
ATOM 844 C CA . ALA A 1 110 ? 1.982 -3.896 6.699 1.00 95.75 110 ALA A CA 1
ATOM 845 C C . ALA A 1 110 ? 1.947 -4.281 8.182 1.00 95.75 110 ALA A C 1
ATOM 847 O O . ALA A 1 110 ? 0.870 -4.371 8.769 1.00 95.75 110 ALA A O 1
ATOM 848 N N . GLN A 1 111 ? 3.124 -4.417 8.799 1.00 95.94 111 GLN A N 1
ATOM 849 C CA . GLN A 1 111 ? 3.247 -4.729 10.220 1.00 95.94 111 GLN A CA 1
ATOM 850 C C . GLN A 1 111 ? 2.586 -3.655 11.097 1.00 95.94 111 GLN A C 1
ATOM 852 O O . GLN A 1 111 ? 1.901 -3.970 12.067 1.00 95.94 111 GLN A O 1
ATOM 857 N N . THR A 1 112 ? 2.758 -2.379 10.743 1.00 96.19 112 THR A N 1
ATOM 858 C CA . THR A 1 112 ? 2.161 -1.256 11.480 1.00 96.19 112 THR A CA 1
ATOM 859 C C . THR A 1 112 ? 0.632 -1.260 11.386 1.00 96.19 112 THR A C 1
ATOM 861 O O . THR A 1 112 ? -0.042 -1.067 12.397 1.00 96.19 112 THR A O 1
ATOM 864 N N . ILE A 1 113 ? 0.070 -1.516 10.198 1.00 96.44 113 ILE A N 1
ATOM 865 C CA . ILE A 1 113 ? -1.384 -1.628 9.998 1.00 96.44 113 ILE A CA 1
ATOM 866 C C . ILE A 1 113 ? -1.946 -2.822 10.777 1.00 96.44 113 ILE A C 1
ATOM 868 O O . ILE A 1 113 ? -2.976 -2.692 11.433 1.00 96.44 113 ILE A O 1
ATOM 872 N N . ASN A 1 114 ? -1.264 -3.968 10.753 1.00 97.12 114 ASN A N 1
ATOM 873 C CA . ASN A 1 114 ? -1.701 -5.156 11.484 1.00 97.12 114 ASN A CA 1
ATOM 874 C C . ASN A 1 114 ? -1.688 -4.932 13.000 1.00 97.12 114 ASN A C 1
ATOM 876 O O . ASN A 1 114 ? -2.669 -5.254 13.663 1.00 97.12 114 ASN A O 1
ATOM 880 N N . ALA A 1 115 ? -0.641 -4.299 13.536 1.00 97.06 115 ALA A N 1
ATOM 881 C CA . ALA A 1 115 ? -0.580 -3.950 14.955 1.00 97.06 115 ALA A CA 1
ATOM 882 C C . ALA A 1 115 ? -1.704 -2.982 15.370 1.00 97.06 115 ALA A C 1
ATOM 884 O O . ALA A 1 115 ? -2.268 -3.112 16.454 1.00 97.06 115 ALA A O 1
ATOM 885 N N . MET A 1 116 ? -2.062 -2.029 14.503 1.00 97.19 116 MET A N 1
ATOM 886 C CA . MET A 1 116 ? -3.211 -1.145 14.724 1.00 97.19 116 MET A CA 1
ATOM 887 C C . MET A 1 116 ? -4.532 -1.925 14.746 1.00 97.19 116 MET A C 1
ATOM 889 O O . MET A 1 116 ? -5.376 -1.666 15.601 1.00 97.19 116 MET A O 1
ATOM 893 N N . ALA A 1 117 ? -4.708 -2.881 13.829 1.00 97.38 117 ALA A N 1
ATOM 894 C CA . ALA A 1 117 ? -5.887 -3.742 13.794 1.00 97.38 117 ALA A CA 1
ATOM 895 C C . ALA A 1 117 ? -6.011 -4.588 15.071 1.00 97.38 117 ALA A C 1
ATOM 897 O O . ALA A 1 117 ? -7.095 -4.664 15.641 1.00 97.38 117 ALA A O 1
ATOM 898 N N . ASP A 1 118 ? -4.900 -5.160 15.547 1.00 97.62 118 ASP A N 1
ATOM 899 C CA . ASP A 1 118 ? -4.856 -5.948 16.783 1.00 97.62 118 ASP A CA 1
ATOM 900 C C . ASP A 1 118 ? -5.271 -5.114 18.010 1.00 97.62 118 ASP A C 1
ATOM 902 O O . ASP A 1 118 ? -6.057 -5.573 18.840 1.00 97.62 118 ASP A O 1
ATOM 906 N N . GLU A 1 119 ? -4.780 -3.875 18.117 1.00 97.44 119 GLU A N 1
ATOM 907 C CA . GLU A 1 119 ? -5.132 -2.966 19.215 1.00 97.44 119 GLU A CA 1
ATOM 908 C C . GLU A 1 119 ? -6.620 -2.586 19.180 1.00 97.44 119 GLU A C 1
ATOM 910 O O . GLU A 1 119 ? -7.301 -2.644 20.204 1.00 97.44 119 GLU A O 1
ATOM 915 N N . LEU A 1 120 ? -7.155 -2.254 18.001 1.00 97.38 120 LEU A N 1
ATOM 916 C CA . LEU A 1 120 ? -8.577 -1.934 17.843 1.00 97.38 120 LEU A CA 1
ATOM 917 C C . LEU A 1 120 ? -9.475 -3.134 18.169 1.00 97.38 120 LEU A C 1
ATOM 919 O O . LEU A 1 120 ? -10.498 -2.978 18.836 1.00 97.38 120 LEU A O 1
ATOM 923 N N . GLU A 1 121 ? -9.081 -4.337 17.752 1.00 97.25 121 GLU A N 1
ATOM 924 C CA . GLU A 1 121 ? -9.803 -5.566 18.079 1.00 97.25 121 GLU A CA 1
ATOM 925 C C . GLU A 1 121 ? -9.817 -5.828 19.595 1.00 97.25 121 GLU A C 1
ATOM 927 O O . GLU A 1 121 ? -10.840 -6.228 20.159 1.00 97.25 121 GLU A O 1
ATOM 932 N N . ALA A 1 122 ? -8.696 -5.581 20.279 1.00 96.81 122 ALA A N 1
ATOM 933 C CA . ALA A 1 122 ? -8.613 -5.702 21.730 1.00 96.81 122 ALA A CA 1
ATOM 934 C C . ALA A 1 122 ? -9.513 -4.678 22.444 1.00 96.81 122 ALA A C 1
ATOM 93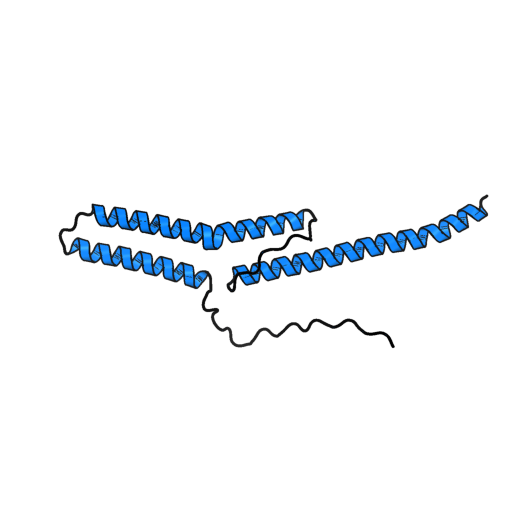6 O O . ALA A 1 122 ? -10.248 -5.047 23.364 1.00 96.81 122 ALA A O 1
ATOM 937 N N . GLN A 1 123 ? -9.511 -3.422 21.993 1.00 97.06 123 GLN A N 1
ATOM 938 C CA . GLN A 1 123 ? -10.351 -2.358 22.551 1.00 97.06 123 GLN A CA 1
ATOM 939 C C . GLN A 1 123 ? -11.848 -2.640 22.368 1.00 97.06 123 GLN A C 1
ATOM 941 O O . GLN A 1 123 ? -12.635 -2.448 23.298 1.00 97.06 123 GLN A O 1
ATOM 946 N N . ASP A 1 124 ? -12.256 -3.145 21.201 1.00 96.12 124 ASP A N 1
ATOM 947 C CA . ASP A 1 124 ? -13.649 -3.524 20.946 1.00 96.12 124 ASP A CA 1
ATOM 948 C C . ASP A 1 124 ? -14.108 -4.674 21.856 1.00 96.12 124 ASP A C 1
ATOM 950 O O . ASP A 1 124 ? -15.203 -4.630 22.426 1.00 96.12 124 ASP A O 1
ATOM 954 N N . ARG A 1 125 ? -13.242 -5.671 22.073 1.00 95.75 125 ARG A N 1
ATOM 955 C CA . ARG A 1 125 ? -13.513 -6.785 22.991 1.00 95.75 125 ARG A CA 1
ATOM 956 C C . ARG A 1 125 ? -13.710 -6.299 24.426 1.00 95.75 125 ARG A C 1
ATOM 958 O O . ARG A 1 125 ? -14.721 -6.629 25.042 1.00 95.75 125 ARG A O 1
ATOM 965 N N . GLN A 1 126 ? -12.808 -5.450 24.918 1.00 96.56 126 GLN A N 1
ATOM 966 C CA . GLN A 1 126 ? -12.904 -4.860 26.257 1.00 96.56 126 GLN A CA 1
ATOM 967 C C . GLN A 1 126 ? -14.178 -4.029 26.428 1.00 96.56 126 GLN A C 1
ATOM 969 O O . GLN A 1 126 ? -14.861 -4.126 27.448 1.00 96.56 126 GLN A O 1
ATOM 974 N N . ARG A 1 127 ? -14.545 -3.239 25.411 1.00 96.31 127 ARG A N 1
ATOM 975 C CA . ARG A 1 127 ? -15.790 -2.463 25.422 1.00 96.31 127 ARG A CA 1
ATOM 976 C C . ARG A 1 127 ? -17.015 -3.373 25.533 1.00 96.31 127 ARG A C 1
ATOM 978 O O . ARG A 1 127 ? -17.919 -3.075 26.313 1.00 96.31 127 ARG A O 1
ATOM 985 N N . LYS A 1 128 ? -17.063 -4.468 24.770 1.00 94.19 128 LYS A N 1
ATOM 986 C CA . LYS A 1 128 ? -18.171 -5.439 24.806 1.00 94.19 128 LYS A CA 1
ATOM 987 C C . LYS A 1 128 ? -18.271 -6.145 26.157 1.00 94.19 128 LYS A C 1
ATOM 989 O O . LYS A 1 128 ? -19.372 -6.260 26.692 1.00 94.19 128 LYS A O 1
ATOM 994 N N . GLU A 1 129 ? -17.142 -6.558 26.728 1.00 94.88 129 GLU A N 1
ATOM 995 C CA . GLU A 1 129 ? -17.080 -7.163 28.064 1.00 94.88 129 GLU A CA 1
ATOM 996 C C . GLU A 1 129 ? -17.570 -6.197 29.148 1.00 94.88 129 GLU A C 1
ATOM 998 O O . GLU A 1 129 ? -18.379 -6.583 29.989 1.00 94.88 129 GLU A O 1
ATOM 1003 N N . LEU A 1 130 ? -17.168 -4.922 29.091 1.00 94.69 130 LEU A N 1
ATOM 1004 C CA . LEU A 1 130 ? -17.644 -3.900 30.025 1.00 94.69 130 LEU A CA 1
ATOM 1005 C C . LEU A 1 130 ? -19.166 -3.732 29.953 1.00 94.69 130 LEU A C 1
ATOM 1007 O O . LEU A 1 130 ? -19.837 -3.734 30.981 1.00 94.69 130 LEU A O 1
ATOM 1011 N N . VAL A 1 131 ? -19.720 -3.610 28.743 1.00 94.06 131 VAL A N 1
ATOM 1012 C CA . VAL A 1 131 ? -21.171 -3.463 28.548 1.00 94.06 131 VAL A CA 1
ATOM 1013 C C . VAL A 1 131 ? -21.926 -4.688 29.072 1.00 94.06 131 VAL A C 1
ATOM 1015 O O . VAL A 1 131 ? -22.968 -4.536 29.715 1.00 94.06 131 VAL A O 1
ATOM 1018 N N . ALA A 1 132 ? -21.401 -5.892 28.838 1.00 91.56 132 ALA A N 1
ATOM 1019 C CA . ALA A 1 132 ? -21.990 -7.125 29.347 1.00 91.56 132 ALA A CA 1
ATOM 1020 C C . ALA A 1 132 ? -21.959 -7.174 30.883 1.00 91.56 132 ALA A C 1
ATOM 1022 O O . ALA A 1 132 ? -22.995 -7.408 31.507 1.00 91.56 132 ALA A O 1
ATOM 1023 N N . ASN A 1 133 ? -20.807 -6.881 31.490 1.00 89.81 133 ASN A N 1
ATOM 1024 C CA . ASN A 1 133 ? -20.634 -6.894 32.942 1.00 89.81 133 ASN A CA 1
ATOM 1025 C C . ASN A 1 133 ? -21.557 -5.882 33.628 1.00 89.81 133 ASN A C 1
ATOM 1027 O O . ASN A 1 133 ? -22.300 -6.250 34.534 1.00 89.81 133 ASN A O 1
ATOM 1031 N N . VAL A 1 134 ? -21.607 -4.641 33.132 1.00 90.94 134 VAL A N 1
ATOM 1032 C CA . VAL A 1 134 ? -22.508 -3.606 33.666 1.00 90.94 134 VAL A CA 1
ATOM 1033 C C . VAL A 1 134 ? -23.974 -4.037 33.546 1.00 90.94 134 VAL A C 1
ATOM 1035 O O . VAL A 1 134 ? -24.751 -3.871 34.484 1.00 90.94 134 VAL A O 1
ATOM 1038 N N . SER A 1 135 ? -24.367 -4.649 32.425 1.00 89.19 135 SER A N 1
ATOM 1039 C CA . SER A 1 135 ? -25.739 -5.147 32.242 1.00 89.19 135 SER A CA 1
ATOM 1040 C C . SER A 1 135 ? -26.095 -6.252 33.243 1.00 89.19 135 SER A C 1
ATOM 1042 O O . SER A 1 135 ? -27.217 -6.290 33.757 1.00 89.19 135 SER A O 1
ATOM 1044 N N . HIS A 1 136 ? -25.148 -7.143 33.542 1.00 85.06 136 HIS A N 1
ATOM 1045 C CA . HIS A 1 136 ? -25.329 -8.214 34.519 1.00 85.06 136 HIS A CA 1
ATOM 1046 C C . HIS A 1 136 ? -25.412 -7.691 35.957 1.00 85.06 136 HIS A C 1
ATOM 1048 O O . HIS A 1 136 ? -26.293 -8.118 36.711 1.00 85.06 136 HIS A O 1
ATOM 1054 N N . GLU A 1 137 ? -24.559 -6.736 36.324 1.00 85.75 137 GLU A N 1
ATOM 1055 C CA . GLU A 1 137 ? -24.559 -6.147 37.664 1.00 85.75 137 GLU A CA 1
ATOM 1056 C C . GLU A 1 137 ? -25.795 -5.290 37.938 1.00 85.75 137 GLU A C 1
ATOM 1058 O O . GLU A 1 137 ? -26.251 -5.254 39.074 1.00 85.75 137 GLU A O 1
ATOM 1063 N N . LEU A 1 138 ? -26.393 -4.660 36.920 1.00 85.12 138 LEU A N 1
ATOM 1064 C CA . LEU A 1 138 ? -27.623 -3.873 37.076 1.00 85.12 138 LEU A CA 1
ATOM 1065 C C . LEU A 1 138 ? -28.902 -4.725 37.074 1.00 85.12 138 LEU A C 1
ATOM 1067 O O . LEU A 1 138 ? -29.874 -4.381 37.749 1.00 85.12 138 LEU A O 1
ATOM 1071 N N . ARG A 1 139 ? -28.931 -5.851 36.346 1.00 77.62 139 ARG A N 1
ATOM 1072 C CA . ARG A 1 139 ? -30.119 -6.726 36.270 1.00 77.62 139 ARG A CA 1
ATOM 1073 C C . ARG A 1 139 ? -30.493 -7.317 37.634 1.00 77.62 139 ARG A C 1
ATOM 1075 O O . ARG A 1 139 ? -31.675 -7.390 37.962 1.00 77.62 139 ARG A O 1
ATOM 1082 N N . THR A 1 140 ? -29.500 -7.721 38.420 1.00 81.94 140 THR A N 1
ATOM 1083 C CA . THR A 1 140 ? -29.679 -8.375 39.727 1.00 81.94 140 THR A CA 1
ATOM 1084 C C . THR A 1 140 ? -30.344 -7.470 40.786 1.00 81.94 140 THR A C 1
ATOM 1086 O O . THR A 1 140 ? -31.357 -7.880 41.354 1.00 81.94 140 THR A O 1
ATOM 1089 N N . PRO A 1 141 ? -29.879 -6.229 41.037 1.00 75.31 141 PRO A N 1
ATOM 1090 C CA . PRO A 1 141 ? -30.510 -5.330 42.002 1.00 75.31 141 PRO A CA 1
ATOM 1091 C C . PRO A 1 141 ? -31.873 -4.805 41.533 1.00 75.31 141 PRO A C 1
ATOM 1093 O O . PRO A 1 141 ? -32.774 -4.662 42.354 1.00 75.31 141 PRO A O 1
ATOM 1096 N N . ILE A 1 142 ? -32.077 -4.562 40.230 1.00 75.06 142 ILE A N 1
ATOM 1097 C CA . ILE A 1 142 ? -33.379 -4.101 39.711 1.00 75.06 142 ILE A CA 1
ATOM 1098 C C . ILE A 1 142 ? -34.454 -5.185 39.863 1.00 75.06 142 ILE A C 1
ATOM 1100 O O . ILE A 1 142 ? -35.594 -4.871 40.201 1.00 75.06 142 ILE A O 1
ATOM 1104 N N . ALA A 1 143 ? -34.102 -6.457 39.652 1.00 73.38 143 ALA A N 1
ATOM 1105 C CA . ALA A 1 143 ? -35.007 -7.572 39.924 1.00 73.38 143 ALA A CA 1
ATOM 1106 C C . ALA A 1 143 ? -35.381 -7.645 41.416 1.00 73.38 143 ALA A C 1
ATOM 1108 O O . ALA A 1 143 ? -36.550 -7.833 41.741 1.00 73.38 143 ALA A O 1
ATOM 1109 N N . GLY A 1 144 ? -34.415 -7.406 42.311 1.00 73.31 144 GLY A N 1
ATOM 1110 C CA . GLY A 1 144 ? -34.660 -7.315 43.752 1.00 73.31 144 GLY A CA 1
ATOM 1111 C C . GLY A 1 144 ? -35.589 -6.160 44.142 1.00 73.31 144 GLY A C 1
ATOM 1112 O O . GLY A 1 144 ? -36.515 -6.365 44.916 1.00 73.31 144 GLY A O 1
ATOM 1113 N N . LEU A 1 145 ? -35.403 -4.963 43.569 1.00 77.69 145 LEU A N 1
ATOM 1114 C CA . LEU A 1 145 ? -36.288 -3.814 43.820 1.00 77.69 145 LEU A CA 1
ATOM 1115 C C . LEU A 1 145 ? -37.713 -4.038 43.297 1.00 77.69 145 LEU A C 1
ATOM 1117 O O . LEU A 1 145 ? -38.667 -3.593 43.927 1.00 77.69 145 LEU A O 1
ATOM 1121 N N . ARG A 1 146 ? -37.873 -4.736 42.166 1.00 70.12 146 ARG A N 1
ATOM 1122 C CA . ARG A 1 146 ? -39.200 -5.107 41.652 1.00 70.12 146 ARG A CA 1
ATOM 1123 C C . ARG A 1 146 ? -39.910 -6.118 42.550 1.00 70.12 146 ARG A C 1
ATOM 1125 O O . ARG A 1 146 ? -41.096 -5.948 42.782 1.00 70.12 146 ARG A O 1
ATOM 1132 N N . ALA A 1 147 ? -39.189 -7.092 43.106 1.00 76.62 147 ALA A N 1
ATOM 1133 C CA . ALA A 1 147 ? -39.751 -8.086 44.024 1.00 76.62 147 ALA A CA 1
ATOM 1134 C C . ALA A 1 147 ? -40.210 -7.506 45.378 1.00 76.62 147 ALA A C 1
ATOM 1136 O O . ALA A 1 147 ? -40.924 -8.176 46.108 1.00 76.62 147 ALA A O 1
ATOM 1137 N N . VAL A 1 148 ? -39.780 -6.289 45.732 1.00 75.88 148 VAL A N 1
ATOM 1138 C CA . VAL A 1 148 ? -40.234 -5.574 46.942 1.00 75.88 148 VAL A CA 1
ATOM 1139 C C . VAL A 1 148 ? -41.482 -4.716 46.669 1.00 75.88 148 VAL A C 1
ATOM 1141 O O . VAL A 1 148 ? -42.133 -4.270 47.610 1.00 75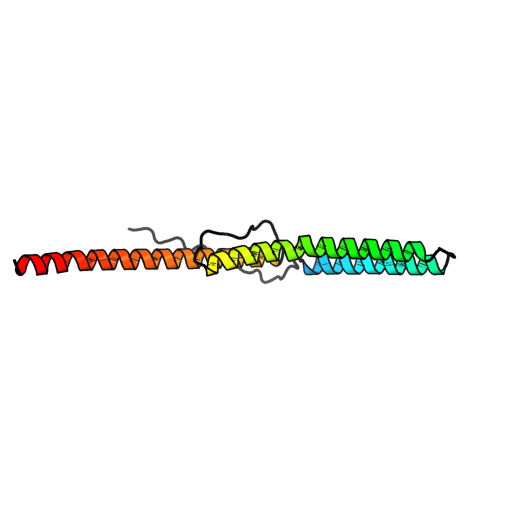.88 148 VAL A O 1
ATOM 1144 N N . LEU A 1 149 ? -41.808 -4.453 45.397 1.00 77.31 149 LEU A N 1
ATOM 1145 C CA . LEU A 1 149 ? -42.959 -3.639 44.981 1.00 77.31 149 LEU A CA 1
ATOM 1146 C C . LEU A 1 149 ? -44.184 -4.468 44.547 1.00 77.31 149 LEU A C 1
ATOM 1148 O O . LEU A 1 149 ? -45.252 -3.882 44.371 1.00 77.31 149 LEU A O 1
ATOM 1152 N N . GLU A 1 150 ? -44.032 -5.783 44.371 1.00 58.97 150 GLU A N 1
ATOM 1153 C CA . GLU A 1 150 ? -45.126 -6.771 44.291 1.00 58.97 150 GLU A CA 1
ATOM 1154 C C . GLU A 1 150 ? -45.432 -7.347 45.678 1.00 58.97 150 GLU A C 1
ATOM 1156 O O . GLU A 1 150 ? -46.633 -7.560 45.962 1.00 58.97 150 GLU A O 1
#

Organism: NCBI:txid1508375